Protein AF-A0A7W6D8X6-F1 (afdb_monomer)

Secondary structure (DSSP, 8-state):
---SSPPPSSPEEEE-TTS-EEEE-SHHHHHHIIIII-S-TT-HHHHHHHHHHHHHHTTSS-HHHHHHHHHHHHHHTT--EE---SS-------------------------------

Nearest PDB structures (foldseek):
  2kpq-assembly1_A  TM=6.849E-01  e=5.975E-05  Agrobacterium fabrum str. C58
  1wh2-assembly1_A  TM=3.581E-01  e=2.726E+00  Arabidopsis thaliana

pLDDT: mean 74.42, std 19.17, range [39.44, 93.56]

Structure (mmCIF, N/CA/C/O backbone):
data_AF-A0A7W6D8X6-F1
#
_entry.id   AF-A0A7W6D8X6-F1
#
loop_
_atom_site.group_PDB
_atom_site.id
_atom_site.type_symbol
_atom_site.label_atom_id
_atom_site.label_alt_id
_atom_site.label_comp_id
_atom_site.label_asym_id
_atom_site.label_entity_id
_atom_site.label_seq_id
_atom_site.pdbx_PDB_ins_code
_atom_site.Cartn_x
_atom_site.Cartn_y
_atom_site.Cartn_z
_atom_site.occupancy
_atom_site.B_iso_or_equiv
_atom_site.auth_seq_id
_atom_site.auth_comp_id
_atom_site.auth_asym_id
_atom_site.auth_atom_id
_atom_site.pdbx_PDB_model_num
ATOM 1 N N . MET A 1 1 ? 4.534 18.156 -15.011 1.00 42.12 1 MET A N 1
ATOM 2 C CA . MET A 1 1 ? 5.357 16.929 -14.955 1.00 42.12 1 MET A CA 1
ATOM 3 C C . MET A 1 1 ? 4.474 15.714 -15.211 1.00 42.12 1 MET A C 1
ATOM 5 O O . MET A 1 1 ? 3.598 15.439 -14.403 1.00 42.12 1 MET A O 1
ATOM 9 N N . ASN A 1 2 ? 4.664 15.018 -16.334 1.00 48.94 2 ASN A N 1
ATOM 10 C CA . ASN A 1 2 ? 4.073 13.693 -16.545 1.00 48.94 2 ASN A CA 1
ATOM 11 C C . ASN A 1 2 ? 4.869 12.691 -15.702 1.00 48.94 2 ASN A C 1
ATOM 13 O O . ASN A 1 2 ? 6.089 12.638 -15.832 1.00 48.94 2 ASN A O 1
ATOM 17 N N . SER A 1 3 ? 4.208 11.951 -14.810 1.00 49.72 3 SER A N 1
ATOM 18 C CA . SER A 1 3 ? 4.879 10.907 -14.027 1.00 49.72 3 SER A CA 1
ATOM 19 C C . SER A 1 3 ? 5.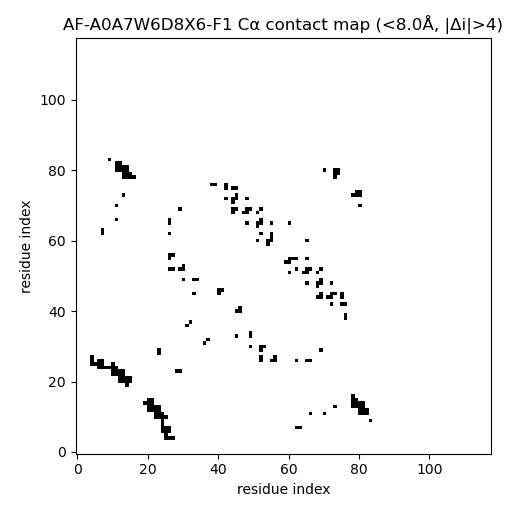452 9.852 -14.988 1.00 49.72 3 SER A C 1
ATOM 21 O O . SER A 1 3 ? 4.700 9.368 -15.837 1.00 49.72 3 SER A O 1
ATOM 23 N N . PRO A 1 4 ? 6.751 9.505 -14.906 1.00 63.72 4 PRO A N 1
ATOM 24 C CA . PRO A 1 4 ? 7.407 8.583 -15.839 1.00 63.72 4 PRO A CA 1
ATOM 25 C C . PRO A 1 4 ? 7.013 7.110 -15.631 1.00 63.72 4 PRO A C 1
ATOM 27 O O . PRO A 1 4 ? 7.513 6.235 -16.339 1.00 63.72 4 PRO A O 1
ATOM 30 N N . TYR A 1 5 ? 6.132 6.816 -14.669 1.00 67.25 5 TYR A N 1
ATOM 31 C CA . TYR A 1 5 ? 5.764 5.455 -14.296 1.00 67.25 5 TYR A CA 1
ATOM 32 C C . TYR A 1 5 ? 4.412 5.033 -14.885 1.00 67.25 5 TYR A C 1
ATOM 34 O O . TYR A 1 5 ? 3.469 5.831 -14.906 1.00 67.25 5 TYR A O 1
ATOM 42 N N . PRO A 1 6 ? 4.289 3.772 -15.342 1.00 69.38 6 PRO A N 1
ATOM 43 C CA . PRO A 1 6 ? 3.030 3.248 -15.847 1.00 69.38 6 PRO A CA 1
ATOM 44 C C . PRO A 1 6 ? 1.971 3.289 -14.744 1.00 69.38 6 PRO A C 1
ATOM 46 O O . PRO A 1 6 ? 2.177 2.797 -13.632 1.00 69.38 6 PRO A O 1
ATOM 49 N N . ARG A 1 7 ? 0.830 3.901 -15.063 1.00 80.94 7 ARG A N 1
ATOM 50 C CA . ARG A 1 7 ? -0.323 3.957 -14.165 1.00 80.94 7 ARG A CA 1
ATOM 51 C C . ARG A 1 7 ? -1.027 2.605 -14.143 1.00 80.94 7 ARG A C 1
ATOM 53 O O . ARG A 1 7 ? -1.100 1.915 -15.160 1.00 80.94 7 ARG A O 1
ATOM 60 N N . TRP A 1 8 ? -1.559 2.238 -12.987 1.00 83.06 8 TRP A N 1
ATOM 61 C CA . TRP A 1 8 ? -2.490 1.131 -12.868 1.00 83.06 8 TRP A CA 1
ATOM 62 C C . TRP A 1 8 ? -3.749 1.434 -13.677 1.00 83.06 8 TRP A C 1
ATOM 64 O O . TRP A 1 8 ? -4.291 2.535 -13.613 1.00 83.06 8 TRP A O 1
ATOM 74 N N . THR A 1 9 ? -4.218 0.436 -14.425 1.00 78.88 9 THR A N 1
ATOM 75 C CA . THR A 1 9 ? -5.473 0.518 -15.183 1.00 78.88 9 THR A CA 1
ATOM 76 C C . THR A 1 9 ? -6.673 0.727 -14.262 1.00 78.88 9 THR A C 1
ATOM 78 O O . THR A 1 9 ? -7.611 1.421 -14.636 1.00 78.88 9 THR A O 1
ATOM 81 N N . ASP A 1 10 ? -6.620 0.158 -13.054 1.00 82.31 10 ASP A N 1
ATOM 82 C CA . ASP A 1 10 ? -7.628 0.337 -12.013 1.00 82.31 10 ASP A CA 1
ATOM 83 C C . ASP A 1 10 ? -6.972 0.925 -10.748 1.00 82.31 10 ASP A C 1
ATOM 85 O O . ASP A 1 10 ? -6.233 0.209 -10.052 1.00 82.31 10 ASP A O 1
ATOM 89 N N . PRO A 1 11 ? -7.171 2.225 -10.464 1.00 87.19 11 PRO A N 1
ATOM 90 C CA . PRO A 1 11 ? -6.546 2.887 -9.329 1.00 87.19 11 PRO A CA 1
ATOM 91 C C . PRO A 1 11 ? -7.146 2.412 -8.002 1.00 87.19 11 PRO A C 1
ATOM 93 O O . PRO A 1 11 ? -8.338 2.121 -7.891 1.00 87.19 11 PRO A O 1
ATOM 96 N N . VAL A 1 12 ? -6.321 2.380 -6.958 1.00 88.75 12 VAL A N 1
ATOM 97 C CA . VAL A 1 12 ? -6.743 1.964 -5.616 1.00 88.75 12 VAL A CA 1
ATOM 98 C C . VAL A 1 12 ? -7.200 3.192 -4.842 1.00 88.75 12 VAL A C 1
ATOM 100 O O . VAL A 1 12 ? -6.416 4.109 -4.611 1.00 88.75 12 VAL A O 1
ATOM 103 N N . ARG A 1 13 ? -8.466 3.229 -4.423 1.00 89.94 13 ARG A N 1
ATOM 104 C CA . ARG A 1 13 ? -8.994 4.309 -3.578 1.00 89.94 13 ARG A CA 1
ATOM 105 C C . ARG A 1 13 ? -9.046 3.862 -2.130 1.00 89.94 13 ARG A C 1
ATOM 107 O O . ARG A 1 13 ? -9.669 2.851 -1.831 1.00 89.94 13 ARG A O 1
ATOM 114 N N . VAL A 1 14 ? -8.426 4.622 -1.241 1.00 90.31 14 VAL A N 1
ATOM 115 C CA . VAL A 1 14 ? -8.293 4.287 0.178 1.00 90.31 14 VAL A CA 1
ATOM 116 C C . VAL A 1 14 ? -8.919 5.394 1.011 1.00 90.31 14 VAL A C 1
ATOM 118 O O . VAL A 1 14 ? -8.673 6.579 0.772 1.00 90.31 14 VAL A O 1
ATOM 121 N N . HIS A 1 15 ? -9.734 5.010 1.987 1.00 89.69 15 HIS A N 1
ATOM 122 C CA . HIS A 1 15 ? -10.220 5.924 3.011 1.00 89.69 15 HIS A CA 1
ATOM 123 C C . HIS A 1 15 ? -9.204 5.985 4.150 1.00 89.69 15 HIS A C 1
ATOM 125 O O . HIS A 1 15 ? -8.995 5.006 4.865 1.00 89.69 15 HIS A O 1
ATOM 131 N N . LEU A 1 16 ? -8.559 7.139 4.284 1.00 86.38 16 LEU A N 1
ATOM 132 C CA . LEU A 1 16 ? -7.575 7.403 5.321 1.00 86.38 16 LEU A CA 1
ATOM 133 C C . LEU A 1 16 ? -8.272 7.676 6.656 1.00 86.38 16 LEU A C 1
ATOM 135 O O . LEU A 1 16 ? -9.397 8.177 6.698 1.00 86.38 16 LEU A O 1
ATOM 139 N N . GLN A 1 17 ? -7.564 7.428 7.756 1.00 81.31 17 GLN A N 1
ATOM 140 C CA . GLN A 1 17 ? -8.066 7.690 9.112 1.00 81.31 17 GLN A CA 1
ATOM 141 C C . GLN A 1 17 ? -8.342 9.181 9.376 1.00 81.31 17 GLN A C 1
ATOM 143 O O . GLN A 1 17 ? -9.136 9.520 10.247 1.00 81.31 17 GLN A O 1
ATOM 148 N N . SER A 1 18 ? -7.749 10.076 8.581 1.00 80.12 18 SER A N 1
ATOM 149 C CA . SER A 1 18 ? -8.028 11.517 8.598 1.00 80.12 18 SER A CA 1
ATOM 150 C C . SER A 1 18 ? -9.415 11.894 8.053 1.00 80.12 18 SER A C 1
ATOM 152 O O . SER A 1 18 ? -9.782 13.066 8.082 1.00 80.12 18 SER A O 1
ATOM 154 N N . GLY A 1 19 ? -10.180 10.934 7.520 1.00 82.75 19 GLY A N 1
ATOM 155 C CA . GLY A 1 19 ? -11.476 11.166 6.873 1.00 82.75 19 GLY A CA 1
ATOM 156 C C . GLY A 1 19 ? -11.374 11.538 5.390 1.00 82.75 19 GLY A C 1
ATOM 157 O O . GLY A 1 19 ? -12.393 11.695 4.716 1.00 82.75 19 GLY A O 1
ATOM 158 N N . LEU A 1 20 ? -10.157 11.644 4.850 1.00 86.31 20 LEU A N 1
ATOM 159 C CA . LEU A 1 20 ? -9.914 11.903 3.433 1.00 86.31 20 LEU A CA 1
ATOM 160 C C . LEU A 1 20 ? -9.932 10.603 2.623 1.00 86.31 20 LEU A C 1
ATOM 162 O O . LEU A 1 20 ? -9.508 9.547 3.083 1.00 86.31 20 LEU A O 1
ATOM 166 N N . THR A 1 21 ? -10.403 10.686 1.379 1.00 88.62 21 THR A N 1
ATOM 167 C CA . THR A 1 21 ? -10.289 9.585 0.411 1.00 88.62 21 THR A CA 1
ATOM 168 C C . THR A 1 21 ? -9.172 9.910 -0.563 1.00 88.62 21 THR A C 1
ATOM 170 O O . THR A 1 21 ? -9.244 10.936 -1.241 1.00 88.62 21 THR A O 1
ATOM 173 N N . ARG A 1 22 ? -8.163 9.043 -0.659 1.00 88.25 22 ARG A N 1
ATOM 174 C CA . ARG A 1 22 ? -7.043 9.214 -1.587 1.00 88.25 22 ARG A CA 1
ATOM 175 C C . ARG A 1 22 ? -7.077 8.151 -2.672 1.00 88.25 22 ARG A C 1
ATOM 177 O O . ARG A 1 22 ? -7.457 7.011 -2.421 1.00 88.25 22 ARG A O 1
ATOM 184 N N . GLU A 1 23 ? -6.717 8.543 -3.885 1.00 89.81 23 GLU A N 1
ATOM 185 C CA . GLU A 1 23 ? -6.628 7.652 -5.037 1.00 89.81 23 GLU A CA 1
ATOM 186 C C . GLU A 1 23 ? -5.161 7.442 -5.408 1.00 89.81 23 GLU A C 1
ATOM 188 O O . GLU A 1 23 ? -4.434 8.403 -5.651 1.00 89.81 23 GLU A O 1
ATOM 193 N N . PHE A 1 24 ? -4.743 6.182 -5.457 1.00 89.62 24 PHE A N 1
ATOM 194 C CA . PHE A 1 24 ? -3.407 5.758 -5.844 1.00 89.62 24 PHE A CA 1
ATOM 195 C C . PHE A 1 24 ? -3.464 5.180 -7.250 1.00 89.62 24 PHE A C 1
ATOM 197 O O . PHE A 1 24 ? -4.038 4.113 -7.487 1.00 89.62 24 PHE A O 1
ATOM 204 N N . SER A 1 25 ? -2.886 5.917 -8.196 1.00 87.56 25 SER A N 1
ATOM 205 C CA . SER A 1 25 ? -2.917 5.562 -9.617 1.00 87.56 25 SER A CA 1
ATOM 206 C C . SER A 1 25 ? -1.664 4.828 -10.084 1.00 87.56 25 SER A C 1
ATOM 208 O O . SER A 1 25 ? -1.639 4.334 -11.205 1.00 87.56 25 SER A O 1
ATOM 210 N N . CYS A 1 26 ? -0.611 4.760 -9.268 1.00 88.50 26 CYS A N 1
ATOM 211 C CA . CYS A 1 26 ? 0.630 4.083 -9.619 1.00 88.50 26 CYS A CA 1
ATOM 212 C C . CYS A 1 26 ? 1.371 3.564 -8.380 1.00 88.50 26 CYS A C 1
ATOM 214 O O . CYS A 1 26 ? 1.076 3.953 -7.250 1.00 88.50 26 CYS A O 1
ATOM 216 N N . ILE A 1 27 ? 2.366 2.704 -8.618 1.00 90.56 27 ILE A N 1
ATOM 217 C CA . ILE A 1 27 ? 3.188 2.095 -7.560 1.00 90.56 27 ILE A CA 1
ATOM 218 C C . ILE A 1 27 ? 3.958 3.159 -6.769 1.00 90.56 27 ILE A C 1
ATOM 220 O O . ILE A 1 27 ? 4.114 3.015 -5.564 1.00 90.56 27 ILE A O 1
ATOM 224 N N . TYR A 1 28 ? 4.425 4.221 -7.432 1.00 89.25 28 TYR A N 1
ATOM 225 C CA . TYR A 1 28 ? 5.229 5.262 -6.789 1.00 89.25 28 TYR A CA 1
ATOM 226 C C . TYR A 1 28 ? 4.418 6.031 -5.741 1.00 89.25 28 TYR A C 1
ATOM 228 O O . TYR A 1 28 ? 4.868 6.160 -4.609 1.00 89.25 28 TYR A O 1
ATOM 236 N N . ASP A 1 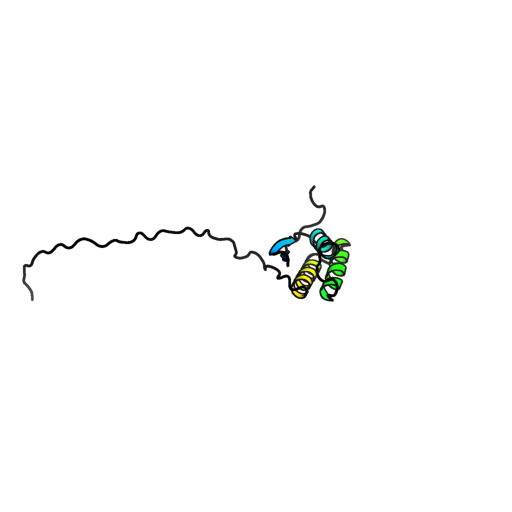29 ? 3.195 6.449 -6.091 1.00 89.50 29 ASP A N 1
ATOM 237 C CA . ASP A 1 29 ? 2.281 7.121 -5.156 1.00 89.50 29 ASP A CA 1
ATOM 238 C C . ASP A 1 29 ? 1.960 6.219 -3.950 1.00 89.50 29 ASP A C 1
ATOM 240 O O . ASP A 1 29 ? 1.850 6.688 -2.821 1.00 89.50 29 ASP A O 1
ATOM 244 N N . ALA A 1 30 ? 1.795 4.912 -4.189 1.00 91.44 30 ALA A N 1
ATOM 245 C CA . ALA A 1 30 ? 1.510 3.946 -3.134 1.00 91.44 30 ALA A CA 1
ATOM 246 C C . ALA A 1 30 ? 2.719 3.717 -2.211 1.00 91.44 30 ALA A C 1
ATOM 248 O O . ALA A 1 30 ? 2.552 3.641 -0.996 1.00 91.44 30 ALA A O 1
ATOM 249 N N . LEU A 1 31 ? 3.930 3.613 -2.771 1.00 91.12 31 LEU A N 1
ATOM 250 C CA . LEU A 1 31 ? 5.161 3.438 -1.998 1.00 91.12 31 LEU A CA 1
ATOM 251 C C . LEU A 1 31 ? 5.477 4.679 -1.159 1.00 91.12 31 LEU A C 1
ATOM 253 O O . LEU A 1 31 ? 5.768 4.541 0.023 1.00 91.12 31 LEU A O 1
ATOM 257 N N . ASP A 1 32 ? 5.340 5.870 -1.740 1.00 90.69 32 ASP A N 1
ATOM 258 C CA . ASP A 1 32 ? 5.507 7.140 -1.028 1.00 90.69 32 ASP A CA 1
ATOM 259 C C . ASP A 1 32 ? 4.570 7.231 0.186 1.00 90.69 32 ASP A C 1
ATOM 261 O O . ASP A 1 32 ? 5.000 7.545 1.296 1.00 90.69 32 ASP A O 1
ATOM 265 N N . PHE A 1 33 ? 3.303 6.846 0.010 1.00 90.19 33 PHE A N 1
ATOM 266 C CA . PHE A 1 33 ? 2.339 6.806 1.105 1.00 90.19 33 PHE A CA 1
ATOM 267 C C . PHE A 1 33 ? 2.708 5.787 2.192 1.00 90.19 33 PHE A C 1
ATOM 269 O O . PHE A 1 33 ? 2.601 6.100 3.379 1.00 90.19 33 PHE A O 1
ATOM 276 N N . LEU A 1 34 ? 3.172 4.592 1.808 1.00 90.69 34 LEU A N 1
ATOM 277 C CA . LEU A 1 34 ? 3.662 3.584 2.755 1.00 90.69 34 LEU A CA 1
ATOM 278 C C . LEU A 1 34 ? 4.861 4.107 3.568 1.00 90.69 34 LEU A C 1
ATOM 280 O O . LEU A 1 34 ? 4.957 3.851 4.764 1.00 90.69 34 LEU A O 1
ATOM 284 N N . GLU A 1 35 ? 5.773 4.848 2.943 1.00 90.00 35 GLU A N 1
ATOM 285 C CA . GLU A 1 35 ? 7.004 5.301 3.593 1.00 90.00 35 GLU A CA 1
ATOM 286 C C . GLU A 1 35 ? 6.804 6.552 4.454 1.00 90.00 35 GLU A C 1
ATOM 288 O O . GLU A 1 35 ? 7.386 6.628 5.538 1.00 90.00 35 GLU A O 1
ATOM 293 N N . ASN A 1 36 ? 5.967 7.498 4.024 1.00 88.19 36 ASN A N 1
ATOM 294 C CA . ASN A 1 36 ? 5.871 8.823 4.643 1.00 88.19 36 ASN A CA 1
ATOM 295 C C . ASN A 1 36 ? 4.625 9.013 5.514 1.00 88.19 36 ASN A C 1
ATOM 297 O O . ASN A 1 36 ? 4.706 9.612 6.585 1.00 88.19 36 ASN A O 1
ATOM 301 N N . GLU A 1 37 ? 3.479 8.490 5.087 1.00 86.19 37 GLU A N 1
ATOM 302 C CA . GLU A 1 37 ? 2.169 8.835 5.662 1.00 86.19 37 GLU A CA 1
ATOM 303 C C . GLU A 1 37 ? 1.484 7.659 6.369 1.00 86.19 37 GLU A C 1
ATOM 305 O O . GLU A 1 37 ? 0.406 7.816 6.947 1.00 86.19 37 GLU A O 1
ATOM 310 N N . TRP A 1 38 ? 2.095 6.476 6.340 1.00 86.69 38 TRP A N 1
ATOM 311 C CA . TRP A 1 38 ? 1.484 5.273 6.878 1.00 86.69 38 TRP A CA 1
ATOM 312 C C . TRP A 1 38 ? 1.368 5.312 8.414 1.00 86.69 38 TRP A C 1
ATOM 314 O O . TRP A 1 38 ? 2.381 5.478 9.103 1.00 86.69 38 TRP A O 1
ATOM 324 N N . PRO A 1 39 ? 0.158 5.124 8.978 1.00 81.31 39 PRO A N 1
ATOM 325 C CA . PRO A 1 39 ? -0.081 5.317 10.408 1.00 81.31 39 PRO A CA 1
ATOM 326 C C . PRO A 1 39 ? 0.428 4.161 11.282 1.00 81.31 39 PRO A C 1
ATOM 328 O O . PRO A 1 39 ? 0.788 4.386 12.434 1.00 81.31 39 PRO A O 1
ATOM 331 N N . ILE A 1 40 ? 0.459 2.926 10.760 1.00 79.88 40 ILE A N 1
ATOM 332 C CA . ILE A 1 40 ? 0.737 1.708 11.543 1.00 79.88 40 ILE A CA 1
ATOM 333 C C . ILE A 1 40 ? 1.871 0.912 10.893 1.00 79.88 40 ILE A C 1
ATOM 335 O O . ILE A 1 40 ? 1.651 0.178 9.935 1.00 79.88 40 ILE A O 1
ATOM 339 N N . ARG A 1 41 ? 3.091 1.029 11.423 1.00 81.81 41 ARG A N 1
ATOM 340 C CA . ARG A 1 41 ? 4.298 0.395 10.853 1.00 81.81 41 ARG A CA 1
ATOM 341 C C . ARG A 1 41 ? 4.585 -1.030 11.355 1.00 81.81 41 ARG A C 1
ATOM 343 O O . ARG A 1 41 ? 5.688 -1.516 11.155 1.00 81.81 41 ARG A O 1
ATOM 350 N N . ASP A 1 42 ? 3.609 -1.683 11.981 1.00 79.62 42 ASP A N 1
ATOM 351 C CA . ASP A 1 42 ? 3.770 -2.997 12.637 1.00 79.62 42 ASP A CA 1
ATOM 352 C C . ASP A 1 42 ? 3.073 -4.150 11.876 1.00 79.62 42 ASP A C 1
ATOM 354 O O . ASP A 1 42 ? 2.986 -5.278 12.346 1.00 79.62 42 ASP A O 1
ATOM 358 N N . GLY A 1 43 ? 2.529 -3.869 10.687 1.00 84.56 43 GLY A N 1
ATOM 359 C CA . GLY A 1 43 ? 1.766 -4.841 9.904 1.00 84.56 43 GLY A CA 1
ATOM 360 C C . GLY A 1 43 ? 2.640 -5.760 9.047 1.00 84.56 43 GLY A C 1
ATOM 361 O O . GLY A 1 43 ? 3.452 -5.288 8.246 1.00 84.56 43 GLY A O 1
ATOM 362 N N . ALA A 1 44 ? 2.421 -7.076 9.124 1.00 89.69 44 ALA A N 1
ATOM 363 C CA . ALA A 1 44 ? 3.101 -8.037 8.252 1.00 89.69 44 ALA A CA 1
ATOM 364 C C . ALA A 1 44 ? 2.732 -7.818 6.771 1.00 89.69 44 ALA A C 1
ATOM 366 O O . ALA A 1 44 ? 3.563 -8.004 5.872 1.00 89.69 44 ALA A O 1
ATOM 367 N N . LEU A 1 45 ? 1.492 -7.391 6.490 1.00 90.69 45 LEU A N 1
ATOM 368 C CA . LEU A 1 45 ? 1.086 -7.032 5.132 1.00 90.69 45 LEU A CA 1
ATOM 369 C C . LEU A 1 45 ? 1.673 -5.686 4.706 1.00 90.69 45 LEU A C 1
ATOM 371 O O . LEU A 1 45 ? 2.009 -5.541 3.530 1.00 90.69 45 LEU A O 1
ATOM 375 N N . TYR A 1 46 ? 1.875 -4.746 5.632 1.00 91.69 46 TYR A N 1
ATOM 376 C CA . TYR A 1 46 ? 2.589 -3.492 5.365 1.00 91.69 46 TYR A CA 1
ATOM 377 C C . TYR A 1 46 ? 4.036 -3.732 4.903 1.00 91.69 46 TYR A C 1
ATOM 379 O O . TYR A 1 46 ? 4.422 -3.263 3.827 1.00 91.69 46 TYR A O 1
ATOM 387 N N . GLU A 1 47 ? 4.821 -4.525 5.637 1.00 92.06 47 GLU A N 1
ATOM 388 C CA . GLU A 1 47 ? 6.203 -4.846 5.246 1.00 92.06 47 GLU A CA 1
ATOM 389 C C . GLU A 1 47 ? 6.247 -5.551 3.884 1.00 92.06 47 GLU A C 1
ATOM 391 O O . GLU A 1 47 ? 7.057 -5.237 3.000 1.00 92.06 47 GLU A O 1
ATOM 396 N N . ARG A 1 48 ? 5.310 -6.483 3.677 1.00 93.06 48 ARG A N 1
ATOM 397 C CA . ARG A 1 48 ? 5.155 -7.193 2.410 1.00 93.06 48 ARG A CA 1
ATOM 398 C C . ARG A 1 48 ? 4.780 -6.244 1.267 1.00 93.06 48 ARG A C 1
ATOM 400 O O . ARG A 1 48 ? 5.265 -6.448 0.150 1.00 93.06 48 ARG A O 1
ATOM 407 N N . ALA A 1 49 ? 3.933 -5.246 1.506 1.00 93.56 49 ALA A N 1
ATOM 408 C CA . ALA A 1 49 ? 3.543 -4.257 0.508 1.00 93.56 49 ALA A CA 1
ATOM 409 C C . ALA A 1 49 ? 4.729 -3.372 0.109 1.00 93.56 49 ALA A C 1
ATOM 411 O O . ALA A 1 49 ? 4.980 -3.233 -1.086 1.00 93.56 49 ALA A O 1
ATOM 412 N N . ILE A 1 50 ? 5.524 -2.876 1.067 1.00 92.75 50 ILE A N 1
ATOM 413 C CA . ILE A 1 50 ? 6.748 -2.109 0.771 1.00 92.75 50 ILE A CA 1
ATOM 414 C C . ILE A 1 50 ? 7.692 -2.915 -0.116 1.00 92.75 50 ILE A C 1
ATOM 416 O O . ILE A 1 50 ? 8.137 -2.429 -1.159 1.00 92.75 50 ILE A O 1
ATOM 420 N N . ARG A 1 51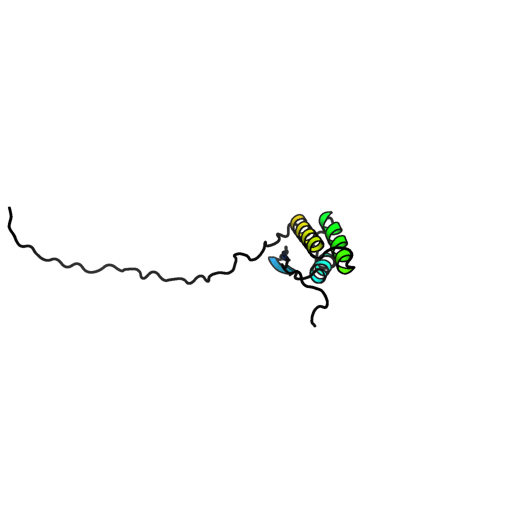 ? 7.971 -4.168 0.263 1.00 93.38 51 ARG A N 1
ATOM 421 C CA . ARG A 1 51 ? 8.858 -5.034 -0.518 1.00 93.38 51 ARG A CA 1
ATOM 422 C C . ARG A 1 51 ? 8.333 -5.225 -1.940 1.00 93.38 51 ARG A C 1
ATOM 424 O O . ARG A 1 51 ? 9.074 -5.019 -2.893 1.00 93.38 51 ARG A O 1
ATOM 431 N N . GLN A 1 52 ? 7.056 -5.572 -2.102 1.00 93.38 52 GLN A N 1
ATOM 432 C CA . GLN A 1 52 ? 6.482 -5.823 -3.428 1.00 93.38 52 GLN A CA 1
ATOM 433 C C . GLN A 1 52 ? 6.385 -4.564 -4.297 1.00 93.38 52 GLN A C 1
ATOM 435 O O . GLN A 1 52 ? 6.621 -4.648 -5.500 1.00 93.38 52 GLN A O 1
ATOM 440 N N . CYS A 1 53 ? 6.103 -3.398 -3.714 1.00 91.31 53 CYS A N 1
ATOM 441 C CA . CYS A 1 53 ? 6.136 -2.127 -4.434 1.00 91.31 53 CYS A CA 1
ATOM 442 C C . CYS A 1 53 ? 7.547 -1.806 -4.949 1.00 91.31 53 CYS A C 1
ATOM 444 O O . CYS A 1 53 ? 7.697 -1.429 -6.111 1.00 91.31 53 CYS A O 1
ATOM 446 N N . ARG A 1 54 ? 8.590 -2.028 -4.137 1.00 92.00 54 ARG A N 1
ATOM 447 C CA . ARG A 1 54 ? 9.991 -1.852 -4.563 1.00 92.00 54 ARG A CA 1
ATOM 448 C C . ARG A 1 54 ? 10.381 -2.819 -5.684 1.00 92.00 54 ARG A C 1
ATOM 450 O O . ARG A 1 54 ? 10.923 -2.383 -6.696 1.00 92.00 54 ARG A O 1
ATOM 457 N N . GLU A 1 55 ? 10.032 -4.099 -5.558 1.00 91.81 55 GLU A N 1
ATOM 458 C CA . GLU A 1 55 ? 10.265 -5.102 -6.611 1.00 91.81 55 GLU A CA 1
ATOM 459 C C . GLU A 1 55 ? 9.537 -4.756 -7.920 1.00 91.81 55 GLU A C 1
ATOM 461 O O . GLU A 1 55 ? 10.061 -4.967 -9.014 1.00 91.81 55 GLU A O 1
ATOM 466 N N . ALA A 1 56 ? 8.332 -4.190 -7.832 1.00 89.69 56 ALA A N 1
ATOM 467 C CA . ALA A 1 56 ? 7.583 -3.775 -9.011 1.00 89.69 56 ALA A CA 1
ATOM 468 C C . ALA A 1 56 ? 8.193 -2.540 -9.696 1.00 89.69 56 ALA A C 1
ATOM 470 O O . ALA A 1 56 ? 8.210 -2.477 -10.926 1.00 89.69 56 ALA A O 1
ATOM 471 N N . LEU A 1 57 ? 8.763 -1.595 -8.936 1.00 86.31 57 LEU A N 1
ATOM 472 C CA . LEU A 1 57 ? 9.556 -0.493 -9.502 1.00 86.31 57 LEU A CA 1
ATOM 473 C C . LEU A 1 57 ? 10.841 -0.997 -10.172 1.00 86.31 57 LEU A C 1
ATOM 475 O O . LEU A 1 57 ? 11.210 -0.497 -11.235 1.00 86.31 57 LEU A O 1
ATOM 479 N N . ALA A 1 58 ? 11.470 -2.029 -9.605 1.00 88.56 58 ALA A N 1
ATOM 480 C CA . ALA A 1 58 ? 12.617 -2.716 -10.197 1.00 88.56 58 ALA A CA 1
ATOM 481 C C . ALA A 1 58 ? 12.256 -3.576 -11.427 1.00 88.56 58 ALA A C 1
ATOM 483 O O . ALA A 1 58 ? 13.147 -4.126 -12.069 1.00 88.56 58 ALA A O 1
ATOM 484 N N . ARG A 1 59 ? 10.964 -3.672 -11.789 1.00 83.69 59 ARG A 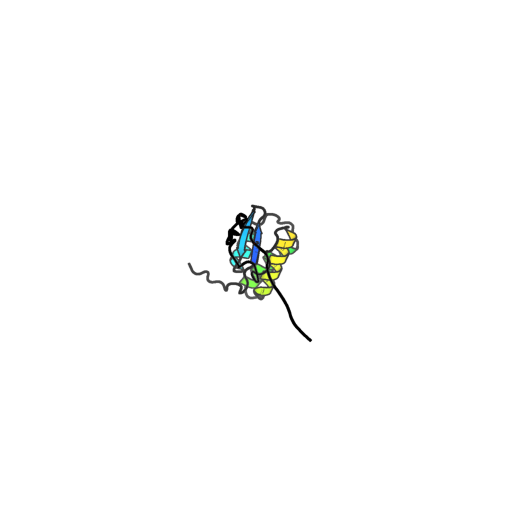N 1
ATOM 485 C CA . ARG A 1 59 ? 10.423 -4.531 -12.862 1.00 83.69 59 ARG A CA 1
ATOM 486 C C . ARG A 1 59 ? 10.621 -6.035 -12.622 1.00 83.69 59 ARG A C 1
ATOM 488 O O . ARG A 1 59 ? 10.421 -6.822 -13.544 1.00 83.69 59 ARG A O 1
ATOM 495 N N . SER A 1 60 ? 10.942 -6.433 -11.393 1.00 89.06 60 SER A N 1
ATOM 496 C CA . SER A 1 60 ? 11.037 -7.834 -10.965 1.00 89.06 60 SER A CA 1
ATOM 497 C C . SER A 1 60 ? 9.661 -8.467 -10.745 1.00 89.06 60 SER A C 1
ATOM 499 O O . SER A 1 60 ? 9.507 -9.681 -10.860 1.00 89.06 60 SER A O 1
ATOM 501 N N . LEU A 1 61 ? 8.653 -7.653 -10.409 1.00 88.38 61 LEU A N 1
ATOM 502 C CA . LEU A 1 61 ? 7.311 -8.107 -10.043 1.00 88.38 61 LEU A CA 1
ATOM 503 C C . LEU A 1 61 ? 6.228 -7.352 -10.843 1.00 88.38 61 LEU A C 1
ATOM 505 O O . LEU A 1 61 ? 6.327 -6.135 -11.018 1.00 88.38 61 LEU A O 1
ATOM 509 N N . PRO A 1 62 ? 5.174 -8.030 -11.338 1.00 87.06 62 PRO A N 1
ATOM 510 C CA . PRO A 1 62 ? 4.090 -7.374 -12.064 1.00 87.06 62 PRO A CA 1
ATOM 511 C C . PRO A 1 62 ? 3.352 -6.324 -11.224 1.00 87.06 62 PRO A C 1
ATOM 513 O O . PRO A 1 62 ? 2.904 -6.597 -10.112 1.00 87.06 62 PRO A O 1
ATOM 516 N N . ALA A 1 63 ? 3.113 -5.145 -11.804 1.00 86.06 63 ALA A N 1
ATOM 517 C CA . ALA A 1 63 ? 2.396 -4.047 -11.152 1.00 86.06 63 ALA A CA 1
ATOM 518 C C . ALA A 1 63 ? 1.037 -4.421 -10.503 1.00 86.06 63 ALA A C 1
ATOM 520 O O . ALA A 1 63 ? 0.755 -3.887 -9.428 1.00 86.06 63 ALA A O 1
ATOM 521 N N . PRO A 1 64 ? 0.207 -5.327 -11.072 1.00 87.50 64 PRO A N 1
ATOM 522 C CA . PRO A 1 64 ? -1.043 -5.755 -10.439 1.00 87.50 64 PRO A CA 1
ATOM 523 C C . PRO A 1 64 ? -0.839 -6.489 -9.109 1.00 87.50 64 PRO A C 1
ATOM 525 O O . PRO A 1 64 ? -1.638 -6.321 -8.196 1.00 87.50 64 PRO A O 1
ATOM 528 N N . ILE A 1 65 ? 0.252 -7.247 -8.970 1.00 90.12 65 ILE A N 1
ATOM 529 C CA . ILE A 1 65 ? 0.545 -7.998 -7.743 1.00 90.12 65 ILE A CA 1
ATOM 530 C C . ILE A 1 65 ? 0.938 -7.028 -6.618 1.00 90.12 65 ILE A C 1
ATOM 532 O O . ILE A 1 65 ? 0.456 -7.145 -5.492 1.00 90.12 65 ILE A O 1
ATOM 536 N N . ALA A 1 66 ? 1.756 -6.015 -6.925 1.00 90.50 66 ALA A N 1
ATOM 537 C CA . ALA A 1 66 ? 2.075 -4.954 -5.966 1.00 90.50 66 ALA A CA 1
ATOM 538 C C . ALA A 1 66 ? 0.823 -4.162 -5.551 1.00 90.50 66 ALA A C 1
ATOM 540 O O . ALA A 1 66 ? 0.666 -3.820 -4.380 1.00 90.50 66 ALA A O 1
ATOM 541 N N . ARG A 1 67 ? -0.101 -3.930 -6.492 1.00 90.44 67 ARG A N 1
ATOM 542 C CA . ARG A 1 67 ? -1.394 -3.290 -6.221 1.00 90.44 67 ARG A CA 1
ATOM 543 C C . ARG A 1 67 ? -2.230 -4.074 -5.213 1.00 90.44 67 ARG A C 1
ATOM 545 O O . ARG A 1 67 ? -2.765 -3.488 -4.277 1.00 90.44 67 ARG A O 1
ATOM 552 N N . GLU A 1 68 ? -2.354 -5.384 -5.405 1.00 91.25 68 GLU A N 1
ATOM 553 C CA . GLU A 1 68 ? -3.096 -6.244 -4.480 1.00 91.25 68 GLU A CA 1
ATOM 554 C C . GLU A 1 68 ? -2.446 -6.264 -3.098 1.00 91.25 68 GLU A C 1
ATOM 556 O O . GLU A 1 68 ? -3.135 -6.101 -2.095 1.00 91.25 68 GLU A O 1
ATOM 561 N N . ALA A 1 69 ? -1.116 -6.376 -3.038 1.00 92.12 69 ALA A N 1
ATOM 562 C CA . ALA A 1 69 ? -0.378 -6.316 -1.781 1.00 92.12 69 ALA A CA 1
ATOM 563 C C . ALA A 1 69 ? -0.652 -5.019 -1.006 1.00 92.12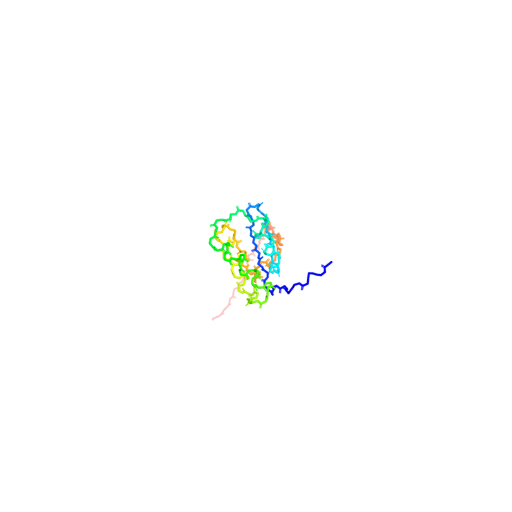 69 ALA A C 1
ATOM 565 O O . ALA A 1 69 ? -0.901 -5.061 0.197 1.00 92.12 69 ALA A O 1
ATOM 566 N N . PHE A 1 70 ? -0.659 -3.882 -1.706 1.00 91.62 70 PHE A N 1
ATOM 567 C CA . PHE A 1 70 ? -1.005 -2.588 -1.128 1.00 91.62 70 PHE A CA 1
ATOM 568 C C . PHE A 1 70 ? -2.448 -2.554 -0.606 1.00 91.62 70 PHE A C 1
ATOM 570 O O . PHE A 1 70 ? -2.682 -2.136 0.525 1.00 91.62 70 PHE A O 1
ATOM 577 N N . ALA A 1 71 ? -3.415 -3.052 -1.382 1.00 91.25 71 ALA A N 1
ATOM 578 C CA . ALA A 1 71 ? -4.809 -3.107 -0.950 1.00 91.25 71 ALA A CA 1
ATOM 579 C C . ALA A 1 71 ? -4.992 -3.959 0.321 1.00 91.25 71 ALA A C 1
ATOM 581 O O . ALA A 1 71 ? -5.707 -3.548 1.235 1.00 91.25 71 ALA A O 1
ATOM 582 N N . PHE A 1 72 ? -4.312 -5.107 0.415 1.00 91.81 72 PHE A N 1
ATOM 583 C CA . PHE A 1 72 ? -4.330 -5.938 1.621 1.00 91.81 72 PHE A CA 1
ATOM 584 C C . PHE A 1 72 ? -3.705 -5.235 2.829 1.00 91.81 72 PHE A C 1
ATOM 586 O O . PHE A 1 72 ? -4.272 -5.305 3.918 1.00 91.81 72 PHE A O 1
ATOM 593 N N . ALA A 1 73 ? -2.599 -4.510 2.644 1.00 92.44 73 ALA A N 1
ATOM 594 C CA . ALA A 1 73 ? -2.007 -3.709 3.713 1.00 92.44 73 ALA A CA 1
ATOM 595 C C . ALA A 1 73 ? -2.971 -2.622 4.216 1.00 92.44 73 ALA A C 1
ATOM 597 O O . ALA A 1 73 ? -3.078 -2.399 5.420 1.00 92.44 73 ALA A O 1
ATOM 598 N N . CYS A 1 74 ? -3.721 -1.968 3.321 1.00 90.75 74 CYS A N 1
ATOM 599 C CA . CYS A 1 74 ? -4.721 -0.978 3.728 1.00 90.75 74 CYS A CA 1
ATOM 600 C C . CYS A 1 74 ? -5.827 -1.612 4.578 1.00 90.75 74 CYS A C 1
ATOM 602 O O . CYS A 1 74 ? -6.196 -1.055 5.610 1.00 90.75 74 CYS A O 1
ATOM 604 N N . LEU A 1 75 ? -6.316 -2.791 4.185 1.00 89.12 75 LEU A N 1
ATOM 605 C CA . LEU A 1 75 ? -7.325 -3.524 4.953 1.00 89.12 75 LEU A CA 1
ATOM 606 C C . LEU A 1 75 ? -6.813 -3.926 6.344 1.00 89.12 75 LEU A C 1
ATOM 608 O O . LEU A 1 75 ? -7.547 -3.770 7.316 1.00 89.12 75 LEU A O 1
ATOM 612 N N . GLU A 1 76 ? -5.561 -4.379 6.448 1.00 89.44 76 GLU A N 1
ATOM 613 C CA . GLU A 1 76 ? -4.913 -4.708 7.727 1.00 89.44 76 GLU A CA 1
ATOM 614 C C . GLU A 1 76 ? -4.834 -3.493 8.658 1.00 89.44 76 GLU A C 1
ATOM 616 O O . GLU A 1 76 ? -5.155 -3.586 9.840 1.00 89.44 76 GLU A O 1
ATOM 621 N N . ALA A 1 77 ? -4.490 -2.325 8.114 1.00 88.50 77 ALA A N 1
ATOM 622 C CA . ALA A 1 77 ? -4.409 -1.078 8.868 1.00 88.50 77 ALA A CA 1
ATOM 623 C C . ALA A 1 77 ? -5.782 -0.441 9.181 1.00 88.50 77 ALA A C 1
ATOM 625 O O . ALA A 1 77 ? -5.846 0.689 9.677 1.00 88.50 77 ALA A O 1
ATOM 626 N N . GLY A 1 78 ? -6.890 -1.123 8.862 1.00 87.50 78 GLY A N 1
ATOM 627 C CA . GLY A 1 78 ? -8.246 -0.608 9.060 1.00 87.50 78 GLY A CA 1
ATOM 628 C C . GLY A 1 78 ? -8.606 0.557 8.132 1.00 87.50 78 GLY A C 1
ATOM 629 O O . GLY A 1 78 ? -9.504 1.335 8.443 1.00 87.50 78 GLY A O 1
ATOM 630 N N . MET A 1 79 ? -7.909 0.698 7.003 1.00 88.75 79 MET A N 1
ATOM 631 C CA . MET A 1 79 ? -8.175 1.692 5.964 1.00 88.75 79 MET A CA 1
ATOM 632 C C . MET A 1 79 ? -8.950 1.031 4.816 1.00 88.75 79 MET A C 1
ATOM 634 O O . MET A 1 79 ? -8.348 0.389 3.947 1.00 88.75 79 MET A O 1
ATOM 638 N N . PRO A 1 80 ? -10.291 1.142 4.783 1.00 86.31 80 PRO A N 1
ATOM 639 C CA . PRO A 1 80 ? -11.084 0.422 3.805 1.00 86.31 80 PRO A CA 1
ATOM 640 C C . PRO A 1 80 ? -10.758 0.899 2.390 1.00 86.31 80 PRO A C 1
ATOM 642 O O . PRO A 1 80 ? -10.802 2.093 2.068 1.00 86.31 80 PRO A O 1
ATOM 645 N N . VAL A 1 81 ? -10.447 -0.072 1.535 1.00 87.25 81 VAL A N 1
ATOM 646 C CA . VAL A 1 81 ? -10.231 0.151 0.111 1.00 87.25 81 VAL A CA 1
ATOM 647 C C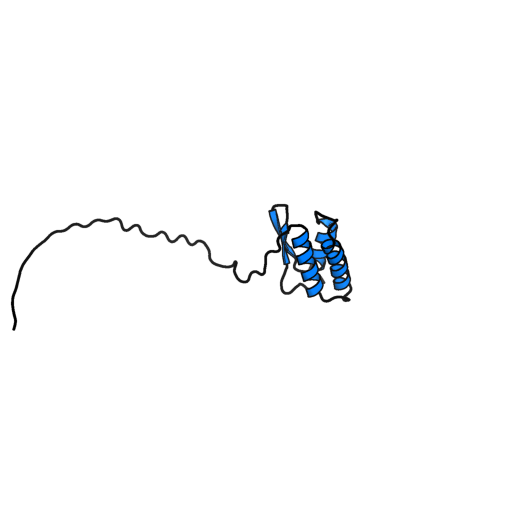 . VAL A 1 81 ? -11.597 0.240 -0.556 1.00 87.25 81 VAL A C 1
ATOM 649 O O . VAL A 1 81 ? -12.374 -0.715 -0.562 1.00 87.25 81 VAL A O 1
ATOM 652 N N . ALA A 1 82 ? -11.914 1.405 -1.110 1.00 79.31 82 ALA A N 1
ATOM 653 C CA . ALA A 1 82 ? -13.121 1.596 -1.889 1.00 79.31 82 ALA A CA 1
ATOM 654 C C . ALA A 1 82 ? -13.003 0.786 -3.184 1.00 79.31 82 ALA A C 1
ATOM 656 O O . ALA A 1 82 ? -12.276 1.167 -4.104 1.00 79.31 82 ALA A O 1
ATOM 657 N N . GLY A 1 83 ? -13.742 -0.324 -3.244 1.00 65.44 83 GLY A N 1
ATOM 658 C CA . GLY A 1 83 ? -13.869 -1.144 -4.441 1.00 65.44 83 GLY A CA 1
ATOM 659 C C . GLY A 1 83 ? -14.262 -0.319 -5.672 1.00 65.44 83 GLY A C 1
ATOM 660 O O . GLY A 1 83 ? -14.930 0.719 -5.577 1.00 65.44 83 GLY A O 1
ATOM 661 N N . ASP A 1 84 ? -13.770 -0.786 -6.816 1.00 52.94 84 ASP A N 1
ATOM 662 C CA . ASP A 1 84 ? -13.984 -0.299 -8.179 1.00 52.94 84 ASP A CA 1
ATOM 663 C C . ASP A 1 84 ? -15.302 0.484 -8.387 1.00 52.94 84 ASP A C 1
ATOM 665 O O . ASP A 1 84 ? -16.391 0.062 -7.983 1.00 52.94 84 ASP A O 1
ATOM 669 N N . ARG A 1 85 ? -15.200 1.655 -9.039 1.00 54.28 85 ARG A N 1
ATOM 670 C CA . ARG A 1 85 ? -16.326 2.545 -9.389 1.00 54.28 85 ARG A CA 1
ATOM 671 C C . ARG A 1 85 ? -17.189 1.936 -10.500 1.00 54.28 85 ARG A C 1
ATOM 673 O O . ARG A 1 85 ? -17.580 2.645 -11.421 1.00 54.28 85 ARG A O 1
ATOM 680 N N . ARG A 1 86 ? -17.603 0.676 -10.408 1.00 52.28 86 ARG A N 1
ATOM 681 C CA . ARG A 1 86 ? -18.601 0.173 -11.357 1.00 52.28 86 ARG A CA 1
ATOM 682 C C . ARG A 1 86 ? -19.994 0.772 -11.155 1.00 52.28 86 ARG A C 1
ATOM 684 O O . ARG A 1 86 ? -20.807 0.663 -12.062 1.00 52.28 86 ARG A O 1
ATOM 691 N N . ASN A 1 87 ? -20.289 1.428 -10.019 1.00 46.88 87 ASN A N 1
ATOM 692 C CA . ASN A 1 87 ? -21.644 1.954 -9.788 1.00 46.88 87 ASN A CA 1
ATOM 693 C C . ASN A 1 87 ? -21.801 3.078 -8.731 1.00 46.88 87 ASN A C 1
ATOM 695 O O . ASN A 1 87 ? -22.755 3.075 -7.957 1.00 46.88 87 ASN A O 1
ATOM 699 N N . ARG A 1 88 ? -20.885 4.058 -8.641 1.00 49.00 88 ARG A N 1
ATOM 700 C CA . ARG A 1 88 ? -21.151 5.311 -7.875 1.00 49.00 88 ARG A CA 1
ATOM 701 C C . ARG A 1 88 ? -21.096 6.566 -8.748 1.00 49.00 88 ARG A C 1
ATOM 703 O O . ARG A 1 88 ? -20.652 7.630 -8.335 1.00 49.00 88 ARG A O 1
ATOM 710 N N . GLN A 1 89 ? -21.534 6.407 -9.984 1.00 46.59 89 GLN A N 1
ATOM 711 C CA . GLN A 1 89 ? -22.015 7.452 -10.882 1.00 46.59 89 GLN A CA 1
ATOM 712 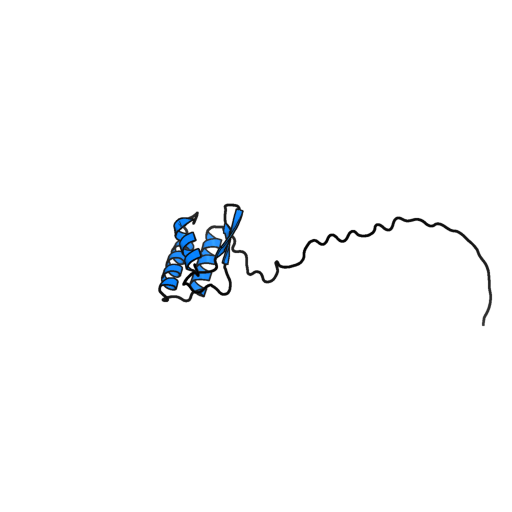C C . GLN A 1 89 ? -23.208 6.761 -11.564 1.00 46.59 89 GLN A C 1
ATOM 714 O O . GLN A 1 89 ? -22.983 5.825 -12.313 1.00 46.59 89 GLN A O 1
ATOM 719 N N . ARG A 1 90 ? -24.484 7.003 -11.246 1.00 46.94 90 ARG A N 1
ATOM 720 C CA . ARG A 1 90 ? -25.287 8.244 -11.206 1.00 46.94 90 ARG A CA 1
ATOM 721 C C . ARG A 1 90 ? -26.702 7.895 -10.649 1.00 46.94 90 ARG A C 1
ATOM 723 O O . ARG A 1 90 ? -26.969 6.706 -10.519 1.00 46.94 90 ARG A O 1
ATOM 730 N N . PRO A 1 91 ? -27.639 8.841 -10.410 1.00 46.28 91 PRO A N 1
ATOM 731 C CA . PRO A 1 91 ? -27.620 10.248 -10.805 1.00 46.28 91 PRO A CA 1
ATOM 732 C C . PRO A 1 91 ? -27.884 11.207 -9.642 1.00 46.28 91 PRO A C 1
ATOM 734 O O . PRO A 1 91 ? -28.168 10.811 -8.517 1.00 46.28 91 PRO A O 1
ATOM 737 N N . GLY A 1 92 ? -27.758 12.499 -9.936 1.00 47.38 92 GLY A N 1
ATOM 738 C CA . GLY A 1 92 ? -28.167 13.547 -9.025 1.00 47.38 92 GLY A CA 1
ATOM 739 C C . GLY A 1 92 ? -29.554 13.288 -8.450 1.00 47.38 92 GLY A C 1
ATOM 740 O O . GLY A 1 92 ? -30.474 12.839 -9.135 1.00 47.38 92 GLY A O 1
ATOM 741 N N . SER A 1 93 ? -29.668 13.634 -7.178 1.00 48.56 93 SER A N 1
ATOM 742 C CA . SER A 1 93 ? -30.888 13.965 -6.470 1.00 48.56 93 SER A CA 1
ATOM 743 C C . SER A 1 93 ? -31.627 15.087 -7.214 1.00 48.56 93 SER A C 1
ATOM 745 O O . SER A 1 93 ? -31.670 16.229 -6.764 1.00 48.56 93 SER A O 1
ATOM 747 N N . ALA A 1 94 ? -32.200 14.795 -8.379 1.00 50.53 94 ALA A N 1
ATOM 748 C CA . ALA A 1 94 ? -33.253 15.615 -8.941 1.00 50.53 94 ALA A CA 1
ATOM 749 C C . ALA A 1 94 ? -34.488 15.344 -8.084 1.00 50.53 94 ALA A C 1
ATOM 751 O O . ALA A 1 94 ? -35.274 14.434 -8.345 1.00 50.53 94 ALA A O 1
ATOM 752 N N . ARG A 1 95 ? -34.607 16.126 -7.005 1.00 50.28 95 ARG A N 1
ATOM 753 C CA . ARG A 1 95 ? -35.885 16.454 -6.377 1.00 50.28 95 ARG A CA 1
ATOM 754 C C . ARG A 1 95 ? -36.887 16.722 -7.500 1.00 50.28 95 ARG A C 1
ATOM 756 O O . ARG A 1 95 ? -36.868 17.796 -8.089 1.00 50.28 95 ARG A O 1
ATOM 763 N N . SER A 1 96 ? -37.737 15.750 -7.799 1.00 43.06 96 SER A N 1
ATOM 764 C CA . SER A 1 96 ? -38.994 16.025 -8.481 1.00 43.06 96 SER A CA 1
ATOM 765 C C . SER A 1 96 ? -39.954 16.472 -7.382 1.00 43.06 96 SER A C 1
ATOM 767 O O . SER A 1 96 ? -40.217 15.677 -6.476 1.00 43.06 96 SER A O 1
ATOM 769 N N . PRO A 1 97 ? -40.432 17.727 -7.368 1.00 48.16 97 PRO A N 1
ATOM 770 C CA . PRO A 1 97 ? -41.563 18.070 -6.531 1.00 48.16 97 PRO A CA 1
ATOM 771 C C . PRO A 1 97 ? -42.767 17.358 -7.143 1.00 48.16 97 PRO A C 1
ATOM 773 O O . PRO A 1 97 ? -43.157 17.645 -8.273 1.00 48.16 97 PRO A O 1
ATOM 77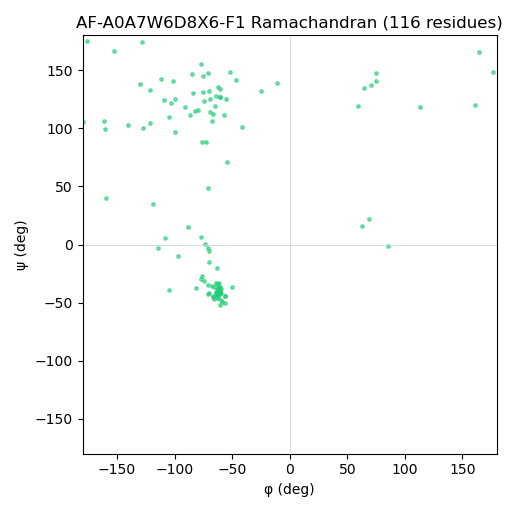6 N N . LEU A 1 98 ? -43.329 16.397 -6.415 1.00 46.31 98 LEU A N 1
ATOM 777 C CA . LEU A 1 98 ? -44.683 15.935 -6.692 1.00 46.31 98 LEU A CA 1
ATOM 778 C C . LEU A 1 98 ? -45.598 17.172 -6.650 1.00 46.31 98 LEU A C 1
ATOM 780 O O . LEU A 1 98 ? -45.570 17.882 -5.638 1.00 46.31 98 LEU A O 1
ATOM 784 N N . PRO A 1 99 ? -46.393 17.471 -7.692 1.00 48.44 99 PRO A N 1
ATOM 785 C CA . PRO A 1 99 ? -47.480 18.415 -7.527 1.00 48.44 99 PRO A CA 1
ATOM 786 C C . PRO A 1 99 ? -48.491 17.771 -6.576 1.00 48.44 99 PRO A C 1
ATOM 788 O O . PRO A 1 99 ? -49.103 16.750 -6.887 1.00 48.44 99 PRO A O 1
ATOM 791 N N . GLN A 1 100 ? -48.606 18.351 -5.382 1.00 51.19 100 GLN A N 1
ATOM 792 C CA . GLN A 1 100 ? -49.698 18.097 -4.451 1.00 51.19 100 GLN A CA 1
ATOM 793 C C . GLN A 1 100 ? -50.998 18.414 -5.192 1.00 51.19 100 GLN A C 1
ATOM 795 O O . GLN A 1 100 ? -51.249 19.565 -5.549 1.00 51.19 100 GLN A O 1
ATOM 800 N N . ILE A 1 101 ? -51.786 17.383 -5.483 1.00 53.44 101 ILE A N 1
ATOM 801 C CA . ILE A 1 101 ? -53.109 17.543 -6.074 1.00 53.44 101 ILE A CA 1
ATOM 802 C C . ILE A 1 101 ? -54.011 18.007 -4.931 1.00 53.44 101 ILE A C 1
ATOM 804 O O . ILE A 1 101 ? -54.565 17.198 -4.188 1.00 53.44 101 ILE A O 1
ATOM 808 N N . ASP A 1 102 ? -54.071 19.324 -4.747 1.00 50.00 102 ASP A N 1
ATOM 809 C CA . ASP A 1 102 ? -55.015 19.974 -3.847 1.00 50.00 102 ASP A CA 1
ATOM 810 C C . ASP A 1 102 ? -56.427 19.735 -4.391 1.00 50.00 102 ASP A C 1
ATOM 812 O O . ASP A 1 102 ? -56.751 20.050 -5.541 1.00 50.00 102 ASP A O 1
ATOM 816 N N . GLY A 1 103 ? -57.248 19.072 -3.584 1.00 52.28 103 GLY A N 1
ATOM 817 C CA . GLY A 1 103 ? -58.610 18.743 -3.953 1.00 52.28 103 GLY A CA 1
ATOM 818 C C . GLY A 1 103 ? -59.476 19.991 -3.997 1.00 52.28 103 GLY A C 1
ATOM 819 O O . GLY A 1 103 ? -59.511 20.739 -3.028 1.00 52.28 103 GLY A O 1
ATOM 820 N N . ARG A 1 104 ? -60.252 20.161 -5.075 1.00 50.12 104 ARG A N 1
ATOM 821 C CA . ARG A 1 104 ? -61.542 20.872 -5.061 1.00 50.12 104 ARG A CA 1
ATOM 822 C C . ARG A 1 104 ? -62.180 20.892 -6.441 1.00 50.12 104 ARG A C 1
ATOM 824 O O . ARG A 1 104 ? -61.803 21.710 -7.267 1.00 50.12 104 ARG A O 1
ATOM 831 N N . ILE A 1 105 ? -63.216 20.075 -6.634 1.00 48.88 105 ILE A N 1
ATOM 832 C CA . ILE A 1 105 ? -64.486 20.554 -7.199 1.00 48.88 105 ILE A CA 1
ATOM 833 C C . ILE A 1 105 ? -65.605 19.558 -6.891 1.00 48.88 105 ILE A C 1
ATOM 835 O O . ILE A 1 105 ? -65.704 18.482 -7.470 1.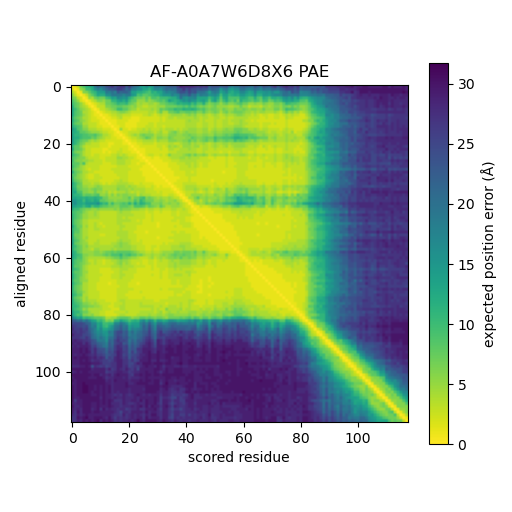00 48.88 105 ILE A O 1
ATOM 839 N N . ALA A 1 106 ? -66.455 19.956 -5.949 1.00 46.97 106 ALA A N 1
ATOM 840 C CA . ALA A 1 106 ? -67.807 19.450 -5.831 1.00 46.97 106 ALA A CA 1
ATOM 841 C C . ALA A 1 106 ? -68.660 20.090 -6.934 1.00 46.97 106 ALA A C 1
ATOM 843 O O . ALA A 1 106 ? -68.663 21.313 -7.053 1.00 46.97 106 ALA A O 1
ATOM 844 N N . ALA A 1 107 ? -69.418 19.288 -7.680 1.00 40.22 107 ALA A N 1
ATOM 845 C CA . ALA A 1 107 ? -70.652 19.734 -8.321 1.00 40.22 107 ALA A CA 1
ATOM 846 C C . ALA A 1 107 ? -71.535 18.528 -8.677 1.00 40.22 107 ALA A C 1
ATOM 848 O O . ALA A 1 107 ? -71.331 17.825 -9.659 1.00 40.22 107 ALA A O 1
ATOM 849 N N . VAL A 1 108 ? -72.510 18.305 -7.798 1.00 47.22 108 VAL A N 1
ATOM 850 C CA . VAL A 1 108 ? -73.902 17.924 -8.076 1.00 47.22 108 VAL A CA 1
ATOM 851 C C . VAL A 1 108 ? -74.337 18.021 -9.549 1.00 47.22 108 VAL A C 1
ATOM 853 O O . VAL A 1 108 ? -74.082 19.041 -10.185 1.00 47.22 108 VAL A O 1
ATOM 856 N N . THR A 1 109 ? -75.111 17.039 -10.044 1.00 41.31 109 THR A N 1
ATOM 857 C CA . THR A 1 109 ? -76.445 17.252 -10.674 1.00 41.31 109 THR A CA 1
ATOM 858 C C . THR A 1 109 ? -76.907 16.082 -11.562 1.00 41.31 109 THR A C 1
ATOM 860 O O . THR A 1 109 ? -76.300 15.805 -12.585 1.00 41.31 109 THR A O 1
ATOM 863 N N . ARG A 1 110 ? -78.066 15.520 -11.156 1.00 46.09 110 ARG A N 1
ATOM 864 C CA . ARG A 1 110 ? -79.184 14.889 -11.910 1.00 46.09 110 ARG A CA 1
ATOM 865 C C . ARG A 1 110 ? -78.894 13.673 -12.804 1.00 46.09 110 ARG A C 1
ATOM 867 O O . ARG A 1 110 ? -78.058 13.708 -13.685 1.00 46.09 110 ARG A O 1
ATOM 874 N N . MET A 1 111 ? -79.515 12.525 -12.517 1.00 45.31 111 MET A N 1
ATOM 875 C CA . MET A 1 111 ? -80.908 12.131 -12.838 1.00 45.31 111 MET A CA 1
ATOM 876 C C . MET A 1 111 ? -81.195 12.005 -14.341 1.00 45.31 111 MET A C 1
ATOM 878 O O . MET A 1 111 ? -80.953 12.948 -15.082 1.00 45.31 111 MET A O 1
ATOM 882 N N . ALA A 1 112 ? -81.885 10.899 -14.660 1.00 42.56 112 ALA A N 1
ATOM 883 C CA . ALA A 1 112 ? -82.856 10.683 -15.741 1.00 42.56 112 ALA A CA 1
ATOM 884 C C . ALA A 1 112 ? -82.468 9.700 -16.870 1.00 42.56 112 ALA A C 1
ATOM 886 O O . ALA A 1 112 ? -81.604 9.984 -17.688 1.00 42.56 112 ALA A O 1
ATOM 887 N N . HIS A 1 113 ? -83.301 8.644 -16.940 1.00 39.44 113 HIS A N 1
ATOM 888 C CA . HIS A 1 113 ? -83.789 7.911 -18.123 1.00 39.44 113 HIS A CA 1
ATOM 889 C C . HIS A 1 113 ? -82.828 6.952 -18.855 1.00 39.44 113 HIS A C 1
ATOM 891 O O . HIS A 1 113 ? -81.653 7.232 -18.995 1.00 39.44 113 HIS A O 1
ATOM 897 N N . ALA A 1 114 ? -83.246 5.840 -19.464 1.00 43.88 114 ALA A N 1
ATOM 898 C CA . ALA A 1 114 ? -84.454 5.012 -19.464 1.00 43.88 114 ALA A CA 1
ATOM 899 C C . ALA A 1 114 ? -84.225 3.903 -20.528 1.00 43.88 114 ALA A C 1
ATOM 901 O O . ALA A 1 114 ? -83.634 4.192 -21.560 1.00 43.88 114 ALA A O 1
ATOM 902 N N . LEU A 1 115 ? -84.806 2.716 -20.298 1.00 48.66 115 LEU A N 1
ATOM 903 C CA . LEU A 1 115 ? -85.404 1.783 -21.283 1.00 48.66 115 LEU A CA 1
ATOM 904 C C . LEU A 1 115 ? -84.565 0.887 -22.234 1.00 48.66 115 LEU A C 1
ATOM 906 O O . LEU A 1 115 ? -83.657 1.336 -22.919 1.00 48.66 115 LEU A O 1
ATOM 910 N N . ALA A 1 116 ? -85.121 -0.337 -22.368 1.00 43.84 116 ALA A N 1
ATOM 911 C CA . ALA A 1 116 ? -85.070 -1.328 -23.465 1.00 43.84 116 ALA A CA 1
ATOM 912 C C . ALA A 1 116 ? -83.728 -2.044 -23.694 1.00 43.84 116 ALA A C 1
ATOM 914 O O . ALA A 1 116 ? -82.679 -1.425 -23.664 1.00 43.84 116 ALA A O 1
ATOM 915 N N . GLY A 1 117 ? -83.633 -3.348 -23.946 1.00 49.50 117 GLY A N 1
ATOM 916 C CA . GLY A 1 117 ? -84.511 -4.448 -24.385 1.00 49.50 117 GLY A CA 1
ATOM 917 C C . GLY A 1 117 ? -83.530 -5.572 -24.807 1.00 49.50 117 GLY A C 1
ATOM 918 O O . GLY A 1 117 ? -82.339 -5.299 -24.934 1.00 49.50 117 GLY A O 1
ATOM 919 N N . ALA A 1 118 ? -83.848 -6.840 -25.017 1.00 54.19 118 ALA A N 1
ATOM 920 C CA . ALA A 1 118 ? -85.050 -7.654 -25.015 1.00 54.19 118 ALA A CA 1
ATOM 921 C C . ALA A 1 118 ? -84.590 -9.100 -24.726 1.00 54.19 118 ALA A C 1
ATOM 923 O O . ALA A 1 118 ? -83.382 -9.375 -24.933 1.00 54.19 118 ALA A O 1
#

Sequence (118 aa):
MNSPYPRWTDPVRVHLQSGLTREFSCIYDALDFLENEWPIRDGALYERAIRQCREALARSLPAPIAREAFAFACLEAGMPVAGDRRNRQRPGSARSPLPQIDGRIAAVTRMAHALAGA

Solvent-accessible surface area (backbone atoms only — not comparable to full-atom values): 7691 Å² total; per-residue (Å²): 134,82,75,93,63,80,60,48,94,74,57,50,30,34,39,44,94,87,76,47,76,48,76,33,44,32,58,65,61,48,44,50,40,61,74,75,69,54,89,69,92,83,41,75,46,42,56,51,18,55,53,37,31,52,35,27,75,71,66,77,37,62,64,69,59,27,49,50,36,41,50,50,21,31,49,74,73,72,22,55,59,56,72,80,82,83,74,84,76,82,76,81,88,73,80,72,80,76,81,77,82,77,86,84,83,89,75,89,81,81,89,83,89,80,86,89,85,132

Radius of gyration: 30.32 Å; Cα contacts (8 Å, |Δi|>4): 119; chains: 1; bounding box: 98×29×38 Å

Mean predicted aligned error: 14.0 Å

Organism: NCBI:txid1636188

Foldseek 3Di:
DPDPFDWDPFWWWWQDPVRDIDTHGFLVSLLCCLVPVDDDPPDPLSVVLNVQSVCVVVVNHPRVVSVVSSQVVCVVSVTHTDPTVPDPDDDDPPPDPDPPPDDDDDDDDDDDDDDDDD

InterPro domains:
  IPR010385 Protein of unknown function DUF982 [PF06169] (11-79)